Protein AF-A0AB35FYH8-F1 (afdb_monomer_lite)

Organism: NCBI:txid1607839

pLDDT: mean 89.54, std 6.28, range [58.38, 96.12]

Structure (mmCIF, N/CA/C/O backbone):
data_AF-A0AB35FYH8-F1
#
_entry.id   AF-A0AB35FYH8-F1
#
loop_
_atom_site.group_PDB
_atom_site.id
_atom_site.type_symbol
_atom_site.label_atom_id
_atom_site.label_alt_id
_atom_site.label_comp_id
_atom_site.label_asym_id
_atom_site.label_entity_id
_atom_site.label_seq_id
_atom_site.pdbx_PDB_ins_code
_atom_site.Cartn_x
_atom_site.Cartn_y
_atom_site.Cartn_z
_atom_site.occupancy
_atom_site.B_iso_or_equiv
_atom_site.auth_seq_id
_atom_site.auth_comp_id
_atom_site.auth_asym_id
_atom_site.auth_atom_id
_atom_site.pdbx_PDB_model_num
ATOM 1 N N . MET A 1 1 ? -12.785 -9.864 16.068 1.00 58.38 1 MET A N 1
ATOM 2 C CA . MET A 1 1 ? -11.675 -9.860 15.091 1.00 58.38 1 MET A CA 1
ATOM 3 C C . MET A 1 1 ? -11.954 -8.737 14.111 1.00 58.38 1 MET A C 1
ATOM 5 O O . MET A 1 1 ? -13.094 -8.637 13.669 1.00 58.38 1 MET A O 1
ATOM 9 N N . ALA A 1 2 ? -10.995 -7.842 13.866 1.00 71.50 2 ALA A N 1
ATOM 10 C CA . ALA A 1 2 ? -11.161 -6.834 12.819 1.00 71.50 2 ALA A CA 1
ATOM 11 C C . ALA A 1 2 ? -11.265 -7.553 11.463 1.00 71.50 2 ALA A C 1
ATOM 13 O O . ALA A 1 2 ? -10.710 -8.6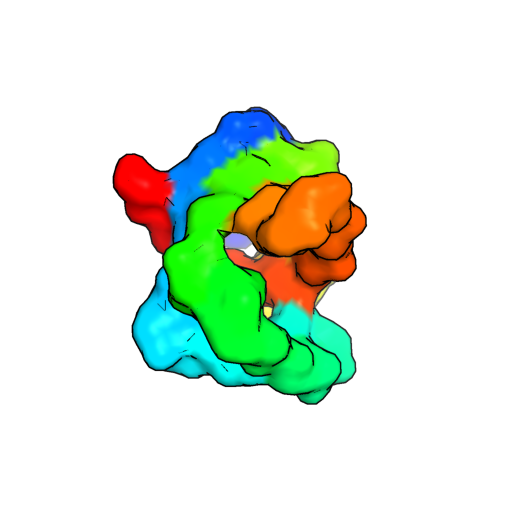33 11.314 1.00 71.50 2 ALA A O 1
ATOM 14 N N . GLN A 1 3 ? -12.004 -7.003 10.506 1.00 81.38 3 GLN A N 1
ATOM 15 C CA . GLN A 1 3 ? -12.051 -7.534 9.143 1.00 81.38 3 GLN A CA 1
ATOM 16 C C . GLN A 1 3 ? -11.314 -6.567 8.213 1.00 81.38 3 GLN A C 1
ATOM 18 O O . GLN A 1 3 ? -11.409 -5.355 8.437 1.00 81.38 3 GLN A O 1
ATOM 23 N N . PRO A 1 4 ? -10.592 -7.070 7.196 1.00 86.62 4 PRO A N 1
ATOM 24 C CA . PRO A 1 4 ? -9.963 -6.211 6.205 1.00 86.62 4 PRO A CA 1
ATOM 25 C C . PRO A 1 4 ? -11.034 -5.409 5.458 1.00 86.62 4 PRO A C 1
ATOM 27 O O . PRO A 1 4 ? -12.020 -5.967 4.974 1.00 86.62 4 PRO A O 1
ATOM 30 N N . LYS A 1 5 ? -10.853 -4.088 5.390 1.00 90.31 5 LYS A N 1
ATOM 31 C CA . LYS A 1 5 ? -11.797 -3.161 4.744 1.00 90.31 5 LYS A CA 1
ATOM 32 C C . LYS A 1 5 ? -11.828 -3.264 3.225 1.00 90.31 5 LYS A C 1
ATOM 34 O O . LYS A 1 5 ? -12.851 -2.941 2.629 1.00 90.31 5 LYS A O 1
ATOM 39 N N . PHE A 1 6 ? -10.716 -3.650 2.610 1.00 92.88 6 PHE A N 1
ATOM 40 C CA . PHE A 1 6 ? -10.569 -3.685 1.157 1.00 92.88 6 PHE A CA 1
ATOM 41 C C . PHE A 1 6 ? -10.349 -5.114 0.661 1.00 92.88 6 PHE A C 1
ATOM 43 O O . PHE A 1 6 ? -9.935 -5.993 1.421 1.00 92.88 6 PHE A O 1
ATOM 50 N N . LYS A 1 7 ? -10.599 -5.349 -0.627 1.00 93.69 7 LYS A N 1
ATOM 51 C CA . LYS A 1 7 ? -10.418 -6.655 -1.274 1.00 93.69 7 LYS A CA 1
ATOM 52 C C . LYS A 1 7 ? -9.535 -6.560 -2.514 1.00 93.69 7 LYS A C 1
ATOM 54 O O . LYS A 1 7 ? -9.275 -5.479 -3.039 1.00 93.69 7 LYS A O 1
ATOM 59 N N . ASP A 1 8 ? -9.092 -7.728 -2.974 1.00 94.12 8 ASP A N 1
ATOM 60 C CA . ASP A 1 8 ? -8.345 -7.863 -4.221 1.00 94.12 8 ASP A CA 1
ATOM 61 C C . ASP A 1 8 ? -9.070 -7.162 -5.375 1.00 94.12 8 ASP A C 1
ATOM 63 O O . ASP A 1 8 ? -10.284 -7.290 -5.556 1.00 94.12 8 ASP A O 1
ATOM 67 N N . GLY A 1 9 ? -8.301 -6.394 -6.137 1.00 93.94 9 GLY A N 1
ATOM 68 C CA . GLY A 1 9 ? -8.779 -5.662 -7.290 1.00 93.94 9 GLY A CA 1
ATOM 69 C C . GLY A 1 9 ? -9.511 -4.348 -7.019 1.00 93.94 9 GLY A C 1
ATOM 70 O O . GLY A 1 9 ? -9.851 -3.668 -7.992 1.00 93.94 9 GLY A O 1
ATOM 71 N N . ASP A 1 10 ? -9.707 -3.946 -5.760 1.00 95.25 10 ASP A N 1
ATOM 72 C CA . ASP A 1 10 ? -10.242 -2.620 -5.448 1.00 95.25 10 ASP A CA 1
ATOM 73 C C . ASP A 1 10 ? -9.297 -1.522 -5.954 1.00 95.25 10 ASP A C 1
ATOM 75 O O . ASP A 1 10 ? -8.080 -1.574 -5.750 1.00 95.25 10 ASP A O 1
ATOM 79 N N . ASN A 1 11 ? -9.873 -0.501 -6.592 1.00 94.88 11 ASN A N 1
ATOM 80 C CA . ASN A 1 11 ? -9.145 0.704 -6.969 1.00 94.88 11 ASN A CA 1
ATOM 81 C C . ASN A 1 11 ? -9.072 1.639 -5.764 1.00 94.88 11 ASN A C 1
ATOM 83 O O . ASN A 1 11 ? -10.096 2.090 -5.243 1.00 94.88 11 ASN A O 1
ATOM 87 N N . ILE A 1 12 ? -7.854 1.955 -5.349 1.00 94.88 12 ILE A N 1
ATOM 88 C CA . ILE A 1 12 ? -7.581 2.755 -4.163 1.00 94.88 12 ILE A CA 1
ATOM 89 C C . ILE A 1 12 ? -6.684 3.940 -4.504 1.00 94.88 12 ILE A C 1
ATOM 91 O O . ILE A 1 12 ? -6.034 4.004 -5.550 1.00 94.88 12 ILE A O 1
ATOM 95 N N . ARG A 1 13 ? -6.605 4.884 -3.576 1.00 93.56 13 ARG A N 1
ATOM 96 C CA . ARG A 1 13 ? -5.554 5.903 -3.547 1.00 93.56 13 ARG A CA 1
ATOM 97 C C . ARG A 1 13 ? -5.006 6.036 -2.134 1.00 93.56 13 ARG A C 1
ATOM 99 O O . ARG A 1 13 ? -5.674 5.678 -1.163 1.00 93.56 13 ARG A O 1
ATOM 106 N N . LEU A 1 14 ? -3.808 6.599 -2.030 1.00 93.62 14 LEU A N 1
ATOM 107 C CA . LEU A 1 14 ? -3.256 7.007 -0.745 1.00 93.62 14 LEU A CA 1
ATOM 108 C C . LEU A 1 14 ? -4.118 8.116 -0.117 1.00 93.62 14 LEU A C 1
ATOM 110 O O . LEU A 1 14 ? -4.683 8.969 -0.813 1.00 93.62 14 LEU A O 1
ATOM 114 N N . THR A 1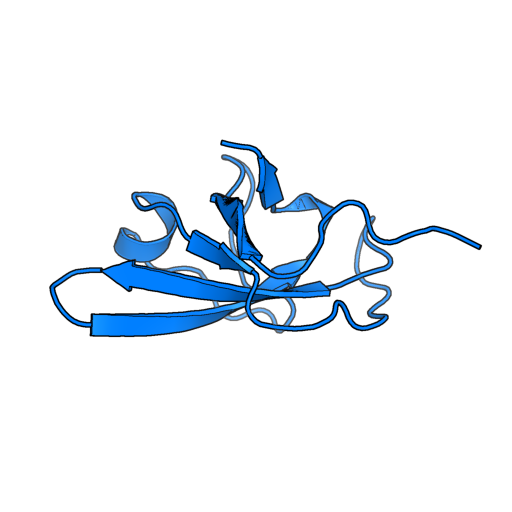 15 ? -4.243 8.117 1.208 1.00 92.88 15 THR A N 1
ATOM 115 C CA . THR A 1 15 ? -4.798 9.266 1.936 1.00 92.88 15 THR A CA 1
ATOM 116 C C . THR A 1 15 ? -3.810 10.432 1.922 1.00 92.88 15 THR A C 1
ATOM 118 O O . THR A 1 15 ? -2.607 10.254 1.739 1.00 92.88 15 THR A O 1
ATOM 121 N N . THR A 1 16 ? -4.290 11.656 2.151 1.00 88.06 16 THR A N 1
ATOM 122 C CA . THR A 1 16 ? -3.418 12.847 2.213 1.00 88.06 16 THR A CA 1
ATOM 123 C C . THR A 1 16 ? -2.411 12.796 3.364 1.00 88.06 16 THR A C 1
ATOM 125 O O . THR A 1 16 ? -1.395 13.485 3.320 1.00 88.06 16 THR A O 1
ATOM 128 N N . LYS A 1 17 ? -2.680 11.976 4.388 1.00 88.94 17 LYS A N 1
ATOM 129 C CA . LYS A 1 17 ? -1.809 11.771 5.551 1.00 88.94 17 LYS A CA 1
ATOM 130 C C . LYS A 1 17 ? -0.780 10.657 5.336 1.00 88.94 17 LYS A C 1
ATOM 132 O O . LYS A 1 17 ? 0.185 10.589 6.094 1.00 88.94 17 LYS A O 1
ATOM 137 N N . ALA A 1 18 ? -0.948 9.826 4.306 1.00 91.12 18 ALA A N 1
ATOM 138 C CA . ALA A 1 18 ? -0.046 8.722 4.022 1.00 91.12 18 ALA A CA 1
ATOM 139 C C . ALA A 1 18 ? 1.345 9.241 3.612 1.00 91.12 18 ALA A C 1
ATOM 141 O O . ALA A 1 18 ? 1.530 9.931 2.599 1.00 91.12 18 ALA A O 1
ATOM 142 N N . SER A 1 19 ? 2.353 8.911 4.416 1.00 90.00 19 SER A N 1
ATOM 143 C CA . SER A 1 19 ? 3.729 9.381 4.225 1.00 90.00 19 SER A CA 1
ATOM 144 C C . SER A 1 19 ? 4.697 8.269 3.829 1.00 90.00 19 SER A C 1
ATOM 146 O O . SER A 1 19 ? 5.611 8.534 3.045 1.00 90.00 19 SER A O 1
ATOM 148 N N . ALA A 1 20 ? 4.468 7.044 4.302 1.00 92.75 20 ALA A N 1
ATOM 149 C CA . ALA A 1 20 ? 5.346 5.903 4.095 1.00 92.75 20 ALA A CA 1
ATOM 150 C C . ALA A 1 20 ? 4.573 4.582 3.999 1.00 92.75 20 ALA A C 1
ATOM 152 O O . ALA A 1 20 ? 3.445 4.455 4.471 1.00 92.75 20 ALA A O 1
ATOM 153 N N . SER A 1 21 ? 5.223 3.589 3.402 1.00 92.62 21 SER A N 1
ATOM 154 C CA . SER A 1 21 ? 4.773 2.201 3.363 1.00 92.62 21 SER A CA 1
ATOM 155 C C . SER A 1 21 ? 4.674 1.584 4.760 1.00 92.62 21 SER A C 1
ATOM 157 O O . SER A 1 21 ? 5.247 2.075 5.736 1.00 92.62 21 SER A O 1
ATOM 159 N N . ALA A 1 22 ? 4.030 0.423 4.839 1.00 92.56 22 ALA A N 1
ATOM 160 C CA . ALA A 1 22 ? 3.935 -0.387 6.046 1.00 92.56 22 ALA A CA 1
ATOM 161 C C . ALA A 1 22 ? 5.306 -0.698 6.684 1.00 92.56 22 ALA A C 1
ATOM 163 O O . ALA A 1 22 ? 5.397 -0.844 7.904 1.00 92.56 22 ALA A O 1
ATOM 164 N N . TYR A 1 23 ? 6.386 -0.720 5.895 1.00 89.81 23 TYR A N 1
ATOM 165 C CA . TYR A 1 23 ? 7.752 -0.989 6.361 1.00 89.81 23 TYR A CA 1
ATOM 166 C C . TYR A 1 23 ? 8.593 0.271 6.621 1.00 89.81 23 TYR A C 1
ATOM 168 O O . TYR A 1 23 ? 9.720 0.156 7.087 1.00 89.81 23 TYR A O 1
ATOM 176 N N . GLY A 1 24 ? 8.044 1.472 6.411 1.00 89.44 24 GLY A N 1
ATOM 177 C CA . GLY A 1 24 ? 8.702 2.743 6.743 1.00 89.44 24 GLY A CA 1
ATOM 178 C C . GLY A 1 24 ? 9.408 3.439 5.578 1.00 89.44 24 GLY A C 1
ATOM 179 O O . GLY A 1 24 ? 9.843 4.576 5.734 1.00 89.44 24 GLY A O 1
ATOM 180 N N . THR A 1 25 ? 9.471 2.827 4.394 1.00 91.94 25 THR A N 1
ATOM 181 C CA . THR A 1 25 ? 9.963 3.503 3.184 1.00 91.94 25 THR A CA 1
ATOM 182 C C . THR A 1 25 ? 8.980 4.591 2.759 1.00 91.94 25 THR A C 1
ATOM 184 O O . THR A 1 25 ? 7.800 4.292 2.564 1.00 91.94 25 THR A O 1
ATOM 187 N N . ALA A 1 26 ? 9.453 5.832 2.628 1.00 93.19 26 ALA A N 1
ATOM 188 C CA . ALA A 1 26 ? 8.639 6.974 2.218 1.00 93.19 26 ALA A CA 1
ATOM 189 C C . ALA A 1 26 ? 8.085 6.795 0.797 1.00 93.19 26 ALA A C 1
ATOM 191 O O . ALA A 1 26 ? 8.772 6.274 -0.078 1.00 93.19 26 ALA A O 1
ATOM 192 N N . PHE A 1 27 ? 6.851 7.245 0.564 1.00 89.81 27 PHE A N 1
ATOM 193 C CA . PHE A 1 27 ? 6.278 7.219 -0.781 1.00 89.81 27 PHE A CA 1
ATOM 194 C C . PHE A 1 27 ? 6.833 8.350 -1.640 1.00 89.81 27 PHE A C 1
ATOM 196 O O . PHE A 1 27 ? 6.791 9.520 -1.242 1.00 89.81 27 PHE A O 1
ATOM 203 N N . ASP A 1 28 ? 7.224 8.010 -2.861 1.00 85.25 28 ASP A N 1
ATOM 204 C CA . ASP A 1 28 ? 7.559 8.990 -3.883 1.00 85.25 28 ASP A CA 1
ATOM 205 C C . ASP A 1 28 ? 6.349 9.838 -4.291 1.00 85.25 28 ASP A C 1
ATOM 207 O O . ASP A 1 28 ? 5.184 9.429 -4.203 1.00 85.25 28 ASP A O 1
ATOM 211 N N . LYS A 1 29 ? 6.635 11.038 -4.812 1.00 82.38 29 LYS A N 1
ATOM 212 C CA . LYS A 1 29 ? 5.612 11.989 -5.273 1.00 82.38 29 LYS A CA 1
ATOM 213 C C . LYS A 1 29 ? 4.687 11.382 -6.337 1.00 82.38 29 LYS A C 1
ATOM 215 O O . LYS A 1 29 ? 3.501 11.695 -6.347 1.00 82.38 29 LYS A O 1
ATOM 220 N N . GLY A 1 30 ? 5.212 10.498 -7.189 1.00 82.12 30 GLY A N 1
ATOM 221 C CA . GLY A 1 30 ? 4.436 9.797 -8.215 1.00 82.12 30 GLY A CA 1
ATOM 222 C C . GLY A 1 30 ? 3.362 8.881 -7.629 1.00 82.12 30 GLY A C 1
ATOM 223 O O . GLY A 1 30 ? 2.198 8.981 -8.006 1.00 82.12 30 GLY A O 1
ATOM 224 N N . THR A 1 31 ? 3.722 8.066 -6.634 1.00 84.50 31 THR A N 1
ATOM 225 C CA . THR A 1 31 ? 2.791 7.167 -5.931 1.00 84.50 31 THR A CA 1
ATOM 226 C C . THR A 1 31 ? 1.685 7.949 -5.220 1.00 84.50 31 THR A C 1
ATOM 228 O O . THR A 1 31 ? 0.526 7.548 -5.247 1.00 84.50 31 THR A O 1
ATOM 231 N N . LYS A 1 32 ? 2.013 9.108 -4.632 1.00 86.00 32 LYS A N 1
ATOM 232 C CA . LYS A 1 32 ? 1.023 9.985 -3.978 1.00 86.00 32 LYS A CA 1
ATOM 233 C C . LYS A 1 32 ? 0.074 10.688 -4.952 1.00 86.00 32 LYS A C 1
ATOM 235 O O . LYS A 1 32 ? -1.017 11.076 -4.548 1.00 86.00 32 LYS A O 1
ATOM 240 N N . ALA A 1 33 ? 0.491 10.881 -6.202 1.00 84.19 33 ALA A N 1
ATOM 241 C CA . ALA A 1 33 ? -0.285 11.579 -7.225 1.00 84.19 33 ALA A CA 1
ATOM 242 C C . ALA A 1 33 ? -1.105 10.638 -8.125 1.00 84.19 33 ALA A C 1
ATOM 244 O O . ALA A 1 33 ? -1.849 11.118 -8.978 1.00 84.19 33 ALA A O 1
ATOM 245 N N . THR A 1 34 ? -0.973 9.321 -7.958 1.00 88.81 34 THR A N 1
ATOM 246 C CA . THR A 1 34 ? -1.640 8.320 -8.797 1.00 88.81 34 THR A CA 1
ATOM 247 C C . THR A 1 34 ? -2.591 7.439 -7.988 1.00 88.81 34 THR A C 1
ATOM 249 O O . THR A 1 34 ? -2.639 7.480 -6.757 1.00 88.81 34 THR A O 1
ATOM 252 N N . TRP A 1 35 ? -3.394 6.662 -8.701 1.00 90.38 35 TRP A N 1
ATOM 253 C CA . TRP A 1 35 ? -4.238 5.622 -8.129 1.00 90.38 35 TRP A CA 1
ATOM 254 C C . TRP A 1 35 ? -3.525 4.272 -8.217 1.00 90.38 35 TRP A C 1
ATOM 256 O O . TRP A 1 35 ? -2.635 4.058 -9.044 1.00 90.38 35 TRP A O 1
ATOM 266 N N . GLY A 1 36 ? -3.917 3.368 -7.332 1.00 93.62 36 GLY A N 1
ATOM 267 C CA . GLY A 1 36 ? -3.426 2.004 -7.304 1.00 93.62 36 GLY A CA 1
ATOM 268 C C . GLY A 1 36 ? -4.569 1.004 -7.274 1.00 93.62 36 GLY A C 1
ATOM 269 O O . GLY A 1 36 ? -5.741 1.363 -7.155 1.00 93.62 36 GLY A O 1
ATOM 270 N N . LYS A 1 37 ? -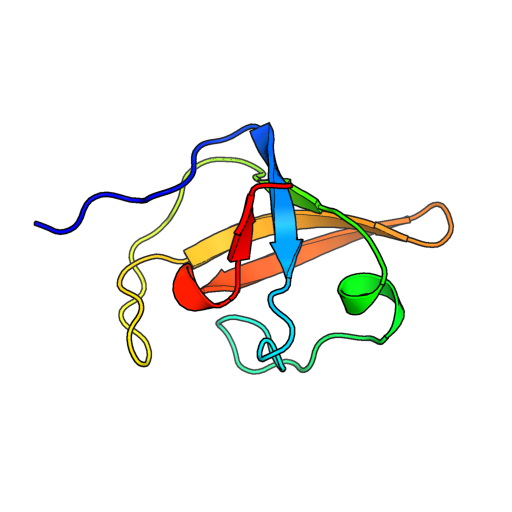4.211 -0.266 -7.381 1.00 95.81 37 LYS A N 1
ATOM 271 C CA . LYS A 1 37 ? -5.130 -1.394 -7.284 1.00 95.81 37 LYS A CA 1
ATOM 272 C C . LYS A 1 37 ? -4.577 -2.389 -6.283 1.00 95.81 37 LYS A C 1
ATOM 274 O O . LYS A 1 37 ? -3.372 -2.643 -6.281 1.00 95.81 37 LYS A O 1
ATOM 279 N N . ILE A 1 38 ? -5.438 -2.931 -5.431 1.00 96.12 38 ILE A N 1
ATOM 280 C CA . ILE A 1 38 ? -5.025 -3.993 -4.513 1.00 96.12 38 ILE A CA 1
ATOM 281 C C . ILE A 1 38 ? -4.650 -5.236 -5.317 1.00 96.12 38 ILE A C 1
ATOM 283 O O . ILE A 1 38 ? -5.389 -5.642 -6.213 1.00 96.12 38 ILE A O 1
ATOM 287 N N . ASP A 1 39 ? -3.484 -5.790 -4.990 1.00 94.94 39 ASP A N 1
ATOM 288 C CA . ASP A 1 39 ? -2.881 -6.962 -5.616 1.00 94.94 39 ASP A CA 1
ATOM 289 C C . ASP A 1 39 ? -2.833 -8.110 -4.601 1.00 94.94 39 ASP A C 1
ATOM 291 O O . ASP A 1 39 ? -1.911 -8.227 -3.791 1.00 94.94 39 ASP A O 1
ATOM 295 N N 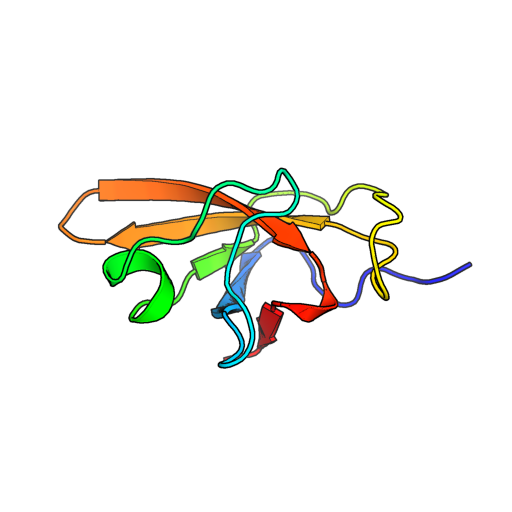. GLY A 1 40 ? -3.859 -8.954 -4.624 1.00 90.88 40 GLY A N 1
ATOM 296 C CA . GLY A 1 40 ? -3.994 -10.120 -3.767 1.00 90.88 40 GLY A CA 1
ATOM 297 C C . GLY A 1 40 ? -4.679 -9.850 -2.426 1.00 90.88 40 GLY A C 1
ATOM 298 O O . GLY A 1 40 ? -5.455 -8.910 -2.243 1.00 90.88 40 GLY A O 1
ATOM 299 N N . LYS A 1 41 ? -4.434 -10.754 -1.471 1.00 87.88 41 LYS A N 1
ATOM 300 C CA . LYS A 1 41 ? -5.067 -10.720 -0.148 1.00 87.88 41 LYS A CA 1
ATOM 301 C C . LYS A 1 41 ? -4.346 -9.756 0.791 1.00 87.88 41 LYS A C 1
ATOM 303 O O . LYS A 1 41 ? -3.123 -9.635 0.766 1.00 87.88 41 LYS A O 1
ATOM 308 N N . SER A 1 42 ? -5.120 -9.144 1.681 1.00 90.75 42 SER A N 1
ATOM 309 C CA . SER A 1 42 ? -4.591 -8.475 2.867 1.00 90.75 42 SER A CA 1
ATOM 310 C C . SER A 1 42 ? -3.810 -9.449 3.743 1.00 90.75 42 SER A C 1
ATOM 312 O O . SER A 1 42 ? -4.154 -10.632 3.822 1.00 90.75 42 SER A O 1
ATOM 314 N N . PHE A 1 43 ? -2.842 -8.932 4.486 1.00 91.31 43 PHE A N 1
ATOM 315 C CA . PHE A 1 43 ? -2.149 -9.672 5.533 1.00 91.31 43 PHE A CA 1
ATOM 316 C C . PHE A 1 43 ? -2.226 -8.914 6.857 1.00 91.31 43 PHE A C 1
ATOM 318 O O . PHE A 1 43 ? -2.309 -7.683 6.883 1.00 91.31 43 PHE A O 1
ATOM 325 N N . GLU A 1 44 ? -2.239 -9.662 7.957 1.00 91.81 44 GLU A N 1
ATOM 326 C CA . GLU A 1 44 ? -2.273 -9.088 9.298 1.00 91.81 44 GLU A CA 1
ATOM 327 C C . GLU A 1 44 ? -0.947 -8.397 9.598 1.00 91.81 44 GLU A C 1
ATOM 329 O O . GLU A 1 44 ? 0.133 -8.982 9.495 1.00 91.81 44 GLU A O 1
ATOM 334 N N . LEU A 1 45 ? -1.040 -7.119 9.944 1.00 90.06 45 LEU A N 1
ATOM 335 C CA . LEU A 1 45 ? 0.090 -6.316 10.371 1.00 90.06 45 LEU A CA 1
ATOM 336 C C . LEU A 1 45 ? -0.413 -5.254 11.343 1.00 90.06 45 LEU A C 1
ATOM 338 O O . LEU A 1 45 ? -0.977 -4.236 10.941 1.00 90.06 45 LEU A O 1
ATOM 342 N N . HIS A 1 46 ? -0.182 -5.496 12.630 1.00 88.31 46 HIS A N 1
ATOM 343 C CA . HIS A 1 46 ? -0.541 -4.562 13.688 1.00 88.31 46 HIS A CA 1
ATOM 344 C C . HIS A 1 46 ? 0.496 -3.445 13.766 1.00 88.31 46 HIS A C 1
ATOM 346 O O . HIS A 1 46 ? 1.589 -3.621 14.309 1.00 88.31 46 HIS A O 1
ATOM 352 N N . LYS A 1 47 ? 0.165 -2.287 13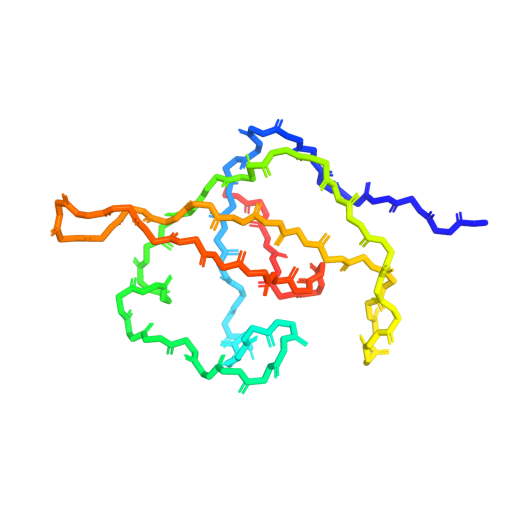.191 1.00 86.19 47 LYS A N 1
ATOM 353 C CA . LYS A 1 47 ? 1.034 -1.110 13.204 1.00 86.19 47 LYS A CA 1
ATOM 354 C C . LYS A 1 47 ? 0.207 0.166 13.281 1.00 86.19 47 LYS A C 1
ATOM 356 O O . LYS A 1 47 ? -0.711 0.377 12.488 1.00 86.19 47 LYS A O 1
ATOM 361 N N . SER A 1 48 ? 0.561 1.033 14.230 1.00 83.81 48 SER A N 1
ATOM 362 C CA . SER A 1 48 ? -0.199 2.250 14.542 1.00 83.81 48 SER A CA 1
ATOM 363 C C . SER A 1 48 ? -1.676 1.915 14.808 1.00 83.81 48 SER A C 1
ATOM 365 O O . SER A 1 48 ? -1.947 1.108 15.690 1.00 83.81 48 SER A O 1
ATOM 367 N N . ASN A 1 49 ? -2.619 2.481 14.046 1.00 83.44 49 ASN A N 1
ATOM 368 C CA . ASN A 1 49 ? -4.053 2.213 14.197 1.00 83.44 49 ASN A CA 1
ATOM 369 C C . ASN A 1 49 ? -4.582 1.194 13.170 1.00 83.44 49 ASN A C 1
ATOM 371 O O . ASN A 1 49 ? -5.793 1.079 12.984 1.00 83.44 49 ASN A O 1
ATOM 375 N N . SER A 1 50 ? -3.697 0.477 12.468 1.00 84.62 50 SER A N 1
ATOM 376 C CA . SER A 1 50 ? -4.066 -0.523 11.460 1.00 84.62 50 SER A CA 1
ATOM 377 C C . SER A 1 50 ? -3.808 -1.942 11.953 1.00 84.62 50 SER A C 1
ATOM 379 O O . SER A 1 50 ? -2.791 -2.211 12.588 1.00 84.62 50 SER A O 1
ATOM 381 N N . ASN A 1 51 ? -4.727 -2.848 11.610 1.0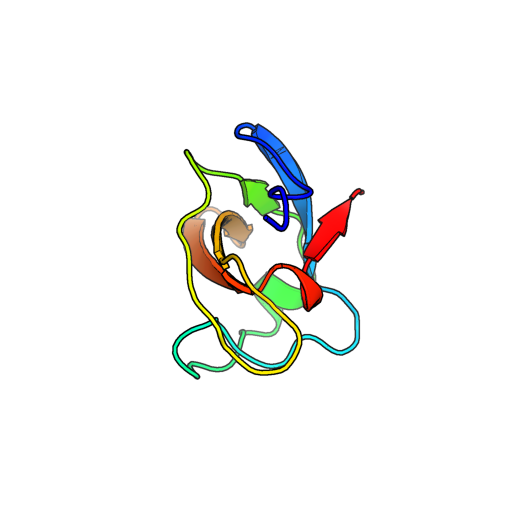0 90.19 51 ASN A N 1
ATOM 382 C CA . ASN A 1 51 ? -4.590 -4.292 11.837 1.00 90.19 51 ASN A CA 1
ATOM 383 C C . ASN A 1 51 ? -4.163 -5.049 10.572 1.00 90.19 51 ASN A C 1
ATOM 385 O O . ASN A 1 51 ? -3.700 -6.182 10.661 1.00 90.19 51 ASN A O 1
ATOM 389 N N . TYR A 1 52 ? -4.319 -4.424 9.402 1.00 93.44 52 TYR A N 1
ATOM 390 C CA . TYR A 1 52 ? -4.053 -5.026 8.102 1.00 93.44 52 TYR A CA 1
ATOM 391 C C . TYR A 1 52 ? -3.166 -4.128 7.252 1.00 93.44 52 TYR A C 1
ATOM 393 O O . TYR A 1 52 ? -3.225 -2.895 7.330 1.00 93.44 52 TYR A O 1
ATOM 401 N N . ALA A 1 53 ? -2.390 -4.774 6.393 1.00 94.38 53 ALA A N 1
ATOM 402 C CA . ALA A 1 53 ? -1.709 -4.153 5.277 1.00 94.38 53 ALA A CA 1
ATOM 403 C C . ALA A 1 53 ? -2.081 -4.854 3.968 1.00 94.38 53 ALA A C 1
ATOM 405 O O . ALA A 1 53 ? -2.499 -6.015 3.942 1.00 94.38 53 ALA A O 1
ATOM 406 N N . TYR A 1 54 ? -1.933 -4.111 2.880 1.00 95.50 54 TYR A N 1
ATOM 407 C CA . TYR A 1 54 ? -2.310 -4.522 1.538 1.00 95.50 54 TYR A CA 1
ATOM 408 C C . TYR A 1 54 ? -1.136 -4.299 0.607 1.00 95.50 54 TYR A C 1
ATOM 410 O O . TYR A 1 54 ? -0.473 -3.259 0.670 1.00 95.50 54 TYR A O 1
ATOM 418 N N . ARG A 1 55 ? -0.910 -5.257 -0.287 1.00 95.44 55 ARG A N 1
ATOM 419 C CA . ARG A 1 55 ? -0.049 -5.042 -1.440 1.00 95.44 55 ARG A CA 1
ATOM 420 C C . ARG A 1 55 ? -0.851 -4.293 -2.496 1.00 95.44 55 ARG A C 1
ATOM 422 O O . ARG A 1 55 ? -1.968 -4.678 -2.828 1.00 95.44 55 ARG A O 1
ATOM 429 N N . VAL A 1 56 ? -0.292 -3.203 -2.999 1.00 94.94 56 VAL A N 1
ATOM 430 C CA . VAL A 1 56 ? -0.946 -2.323 -3.964 1.00 94.94 56 VAL A CA 1
ATOM 431 C C . VAL A 1 56 ? -0.015 -2.087 -5.140 1.00 94.94 56 VAL A C 1
ATOM 433 O O . VAL A 1 56 ? 1.135 -1.688 -4.952 1.00 94.94 56 VAL A O 1
ATOM 436 N N . ALA A 1 57 ? -0.532 -2.297 -6.346 1.00 94.56 57 ALA A N 1
ATOM 437 C CA . ALA A 1 57 ? 0.108 -1.913 -7.592 1.00 94.56 57 ALA A CA 1
ATOM 438 C C . ALA A 1 57 ? -0.258 -0.464 -7.942 1.00 94.56 57 ALA A C 1
ATOM 440 O O . ALA A 1 57 ? -1.439 -0.134 -8.026 1.00 94.56 57 ALA A O 1
ATOM 441 N N . PHE A 1 58 ? 0.736 0.391 -8.169 1.00 91.88 58 PHE A N 1
ATOM 442 C CA . PHE A 1 58 ? 0.549 1.744 -8.695 1.00 91.88 58 PHE A CA 1
ATOM 443 C C . PHE A 1 58 ? 1.150 1.845 -10.090 1.00 91.88 58 PHE A C 1
ATOM 445 O O . PHE A 1 58 ? 2.277 1.405 -10.319 1.00 91.88 58 PHE A O 1
ATOM 452 N N . TRP A 1 59 ? 0.413 2.480 -10.999 1.00 88.69 59 TRP A N 1
ATOM 453 C CA . TRP A 1 59 ? 0.885 2.789 -12.344 1.00 88.69 59 TRP A CA 1
ATOM 454 C C . TRP A 1 59 ? 1.429 4.210 -12.363 1.00 88.69 59 TRP A C 1
ATOM 456 O O . TRP A 1 59 ? 0.695 5.181 -12.153 1.00 88.69 59 TRP A O 1
ATOM 466 N N . TYR A 1 60 ? 2.731 4.327 -12.599 1.00 80.25 60 TYR A N 1
ATOM 467 C CA . TYR A 1 60 ? 3.412 5.607 -12.700 1.00 80.25 60 TYR A CA 1
ATOM 468 C C . TYR A 1 60 ? 4.487 5.549 -13.783 1.00 80.25 60 TYR A C 1
ATOM 470 O O . TYR A 1 60 ? 5.330 4.657 -13.782 1.00 80.25 60 TYR A O 1
ATOM 478 N N . ASN A 1 61 ? 4.458 6.520 -14.700 1.00 77.31 61 ASN A N 1
ATOM 479 C CA . ASN A 1 61 ? 5.465 6.712 -15.747 1.00 77.31 61 ASN A CA 1
ATOM 480 C C . ASN A 1 61 ? 5.807 5.432 -16.546 1.00 77.31 61 ASN A C 1
ATOM 482 O O . ASN A 1 61 ? 6.966 5.037 -16.632 1.00 77.31 61 ASN A O 1
ATOM 486 N N . ASN A 1 62 ? 4.784 4.763 -17.095 1.00 81.06 62 ASN A N 1
ATOM 487 C CA . ASN A 1 62 ? 4.884 3.485 -17.826 1.00 81.06 62 ASN A CA 1
ATOM 488 C C . ASN A 1 62 ? 5.469 2.299 -17.032 1.00 81.06 62 ASN A C 1
ATOM 490 O O . ASN A 1 62 ? 5.754 1.257 -17.619 1.00 81.06 62 ASN A O 1
ATOM 494 N N . ALA A 1 63 ? 5.600 2.417 -15.711 1.00 85.19 63 ALA A N 1
ATOM 495 C CA . ALA A 1 63 ? 6.018 1.340 -14.826 1.00 85.19 63 ALA A CA 1
ATOM 496 C C . ALA A 1 63 ? 4.917 0.989 -13.816 1.00 85.19 63 ALA A C 1
ATOM 498 O O . ALA A 1 63 ? 4.063 1.813 -13.471 1.00 85.19 63 ALA A O 1
ATOM 499 N N . ILE A 1 64 ? 4.966 -0.252 -13.329 1.00 89.31 64 ILE A N 1
ATOM 500 C CA . ILE A 1 64 ? 4.162 -0.719 -12.200 1.00 89.31 64 ILE A CA 1
ATOM 501 C C . ILE A 1 64 ? 5.089 -0.840 -11.000 1.00 89.31 64 ILE A C 1
ATOM 503 O O . ILE A 1 64 ? 6.100 -1.539 -11.063 1.00 89.31 64 ILE A O 1
ATOM 507 N N . VAL A 1 65 ? 4.735 -0.176 -9.904 1.00 90.25 65 VAL A N 1
ATOM 508 C CA . VAL A 1 65 ? 5.445 -0.291 -8.628 1.00 90.25 65 VAL A CA 1
ATOM 509 C C . VAL A 1 65 ? 4.521 -0.890 -7.582 1.00 90.25 65 VAL A C 1
ATOM 511 O O . VAL A 1 65 ? 3.339 -0.551 -7.514 1.00 90.25 65 VAL A O 1
ATOM 514 N N . PHE A 1 66 ? 5.061 -1.788 -6.764 1.00 91.69 66 PHE A N 1
ATOM 515 C CA . PHE A 1 66 ? 4.303 -2.471 -5.724 1.00 91.69 66 PHE A CA 1
ATOM 516 C C . PHE A 1 66 ? 4.694 -1.938 -4.356 1.00 91.69 66 PHE A C 1
ATOM 518 O O . PHE A 1 66 ? 5.876 -1.881 -4.020 1.00 91.69 66 PHE A O 1
ATOM 525 N N . TRP A 1 67 ? 3.691 -1.607 -3.552 1.00 93.75 67 TRP A N 1
ATOM 526 C CA . TRP A 1 67 ? 3.876 -1.114 -2.195 1.00 93.75 67 TRP A CA 1
ATOM 527 C C . TRP A 1 67 ? 3.030 -1.908 -1.215 1.00 93.75 67 TRP A C 1
ATOM 529 O O . TRP A 1 67 ? 1.902 -2.278 -1.518 1.00 93.75 67 TRP A O 1
ATOM 539 N N . ASN A 1 68 ? 3.565 -2.124 -0.017 1.00 94.25 68 ASN A N 1
ATOM 540 C CA . ASN A 1 68 ? 2.798 -2.633 1.111 1.00 94.25 68 ASN A CA 1
ATOM 541 C C . ASN A 1 68 ? 2.327 -1.444 1.942 1.00 94.25 68 ASN A C 1
ATOM 543 O O . ASN A 1 68 ? 3.155 -0.667 2.417 1.00 94.25 68 ASN A O 1
ATOM 547 N N . ILE A 1 69 ? 1.019 -1.266 2.083 1.00 94.44 69 ILE A N 1
ATOM 548 C CA . ILE A 1 69 ? 0.420 -0.057 2.657 1.00 94.44 69 ILE A CA 1
ATOM 549 C C . ILE A 1 69 ? -0.547 -0.453 3.765 1.00 94.44 69 ILE A C 1
ATOM 551 O O . ILE A 1 69 ? -1.305 -1.410 3.616 1.00 94.44 69 ILE A O 1
ATOM 555 N N . LEU A 1 70 ? -0.501 0.272 4.883 1.00 95.00 70 LEU A N 1
ATOM 556 C CA . LEU A 1 70 ? -1.413 0.058 6.001 1.00 95.00 70 LEU A CA 1
ATOM 557 C C . LEU A 1 70 ? -2.841 0.444 5.611 1.00 95.00 70 LEU A C 1
ATOM 559 O O . LEU A 1 70 ? -3.060 1.395 4.866 1.00 95.00 70 LEU A O 1
ATOM 563 N N . GLU A 1 71 ? -3.821 -0.257 6.171 1.00 93.94 71 GLU A N 1
ATOM 564 C CA . GLU A 1 71 ? -5.236 -0.006 5.895 1.00 93.94 71 GLU A CA 1
ATOM 565 C C . GLU A 1 71 ? -5.653 1.461 6.085 1.00 93.94 71 GLU A C 1
ATOM 567 O O . GLU A 1 71 ? -6.390 2.004 5.267 1.00 93.94 71 GLU A O 1
ATOM 572 N N . GLN A 1 72 ? -5.180 2.112 7.152 1.00 92.50 72 GLN A N 1
ATOM 573 C CA . GLN A 1 72 ? -5.507 3.511 7.470 1.00 92.50 72 GLN A CA 1
ATOM 574 C C . GLN A 1 72 ? -5.028 4.518 6.410 1.00 92.50 72 GLN A C 1
ATOM 576 O O . GLN A 1 72 ? -5.525 5.643 6.354 1.00 92.50 72 GLN A O 1
ATOM 581 N N . ASP A 1 73 ? -4.038 4.129 5.607 1.00 94.06 73 ASP A N 1
ATOM 582 C CA . ASP A 1 73 ? -3.387 4.982 4.618 1.00 94.06 73 ASP A CA 1
ATOM 583 C C . ASP A 1 73 ? -4.018 4.833 3.226 1.00 94.06 73 ASP A C 1
ATOM 585 O O . ASP A 1 73 ? -3.618 5.527 2.289 1.00 94.06 73 ASP A O 1
ATOM 589 N N . LEU A 1 74 ? -5.038 3.979 3.100 1.00 93.75 74 LEU A N 1
ATOM 590 C CA . LEU A 1 74 ? -5.793 3.727 1.878 1.00 93.75 74 LEU A CA 1
ATOM 591 C C . LEU A 1 74 ? -7.214 4.292 1.966 1.00 93.75 74 LEU A C 1
ATOM 593 O O . LEU A 1 74 ? -7.835 4.342 3.026 1.00 93.75 74 LEU A O 1
ATOM 597 N N . GLN A 1 75 ? -7.750 4.692 0.817 1.00 94.19 75 GLN A N 1
ATOM 598 C CA . GLN A 1 75 ? -9.152 5.073 0.645 1.00 94.19 75 GLN A CA 1
ATOM 599 C C . GLN A 1 75 ? -9.653 4.600 -0.725 1.00 94.19 75 GLN A C 1
ATOM 601 O O . GLN A 1 75 ? -8.886 4.596 -1.695 1.00 94.19 75 GLN A O 1
ATOM 606 N N . ILE A 1 76 ? -10.934 4.219 -0.801 1.00 90.88 76 ILE A N 1
ATOM 607 C CA . ILE A 1 76 ? -11.593 3.903 -2.075 1.00 90.88 76 ILE A CA 1
ATOM 608 C C . ILE A 1 76 ? -11.617 5.163 -2.947 1.00 90.88 76 ILE A C 1
ATOM 610 O O . ILE A 1 76 ? -11.725 6.284 -2.436 1.00 90.88 76 ILE A O 1
ATOM 614 N N . LYS A 1 77 ? -11.450 4.963 -4.254 1.00 72.69 77 LYS A N 1
ATOM 615 C CA . LYS A 1 77 ? -11.631 6.014 -5.252 1.00 72.69 77 LYS A CA 1
ATOM 616 C C . LYS A 1 77 ? -13.095 6.421 -5.394 1.00 72.69 77 LYS A C 1
ATOM 618 O O . LYS A 1 77 ? -13.935 5.515 -5.568 1.00 72.69 77 LYS A O 1
#

Secondary structure (DSSP, 8-state):
----S--TT-EEEE-TT--B-TTSPBPPHHHHHSEEEE-S--EEEEETTEEEEEEEEEEETTEEEEEEEEGGGEEE-

Sequence (77 aa):
MAQPKFKDGDNIRLTTKASASAYGTAFDKGTKATWGKIDGKSFELHKSNSNYAYRVAFWYNNAIVFWNILEQDLQIK

Foldseek 3Di:
DDDQPDAFFFKKAFDPPQQDFPVRHGDDPQRNVWIWGFHHDWDADDDDPARTWTWIWTDGPNDTDITIHGSVGIDGD

Radius of gyration: 11.37 Å; chains: 1; bounding box: 22×24×33 Å